Protein AF-A0A963BWN6-F1 (afdb_monomer)

Structure (mmCIF, N/CA/C/O backbone):
data_AF-A0A963BWN6-F1
#
_entry.id   AF-A0A963BWN6-F1
#
loop_
_atom_site.group_PDB
_atom_site.id
_atom_site.type_symbol
_atom_site.label_atom_id
_atom_site.label_alt_id
_atom_site.label_comp_id
_atom_site.label_asym_id
_atom_site.label_entity_id
_atom_site.label_seq_id
_atom_site.pdbx_PDB_ins_code
_atom_site.Cartn_x
_atom_site.Cartn_y
_atom_site.Cartn_z
_atom_site.occupancy
_atom_site.B_iso_or_equiv
_atom_site.auth_seq_id
_atom_site.auth_comp_id
_atom_site.auth_asym_id
_atom_site.auth_atom_id
_atom_site.pdbx_PDB_model_num
ATOM 1 N N . MET A 1 1 ? 48.209 -3.388 -6.675 1.00 38.81 1 MET A N 1
ATOM 2 C CA . MET A 1 1 ? 47.619 -3.172 -5.336 1.00 38.81 1 MET A CA 1
ATOM 3 C C . MET A 1 1 ? 46.114 -3.255 -5.500 1.00 38.81 1 MET A C 1
ATOM 5 O O . MET A 1 1 ? 45.553 -2.388 -6.152 1.00 38.81 1 MET A O 1
ATOM 9 N N . ALA A 1 2 ? 45.497 -4.345 -5.045 1.00 36.44 2 ALA A N 1
ATOM 10 C CA . ALA A 1 2 ? 44.044 -4.499 -5.053 1.00 36.44 2 ALA A CA 1
ATOM 11 C C . ALA A 1 2 ? 43.498 -3.895 -3.752 1.00 36.44 2 ALA A C 1
ATOM 13 O O . ALA A 1 2 ? 43.977 -4.249 -2.676 1.00 36.44 2 ALA A O 1
ATOM 14 N N . ALA A 1 3 ? 42.569 -2.946 -3.860 1.00 42.88 3 ALA A N 1
ATOM 15 C CA . ALA A 1 3 ? 41.839 -2.414 -2.714 1.00 42.88 3 ALA A CA 1
ATOM 16 C C . ALA A 1 3 ? 40.868 -3.491 -2.193 1.00 42.88 3 ALA A C 1
ATOM 18 O O . ALA A 1 3 ? 40.273 -4.194 -3.015 1.00 42.88 3 ALA A O 1
ATOM 19 N N . PRO A 1 4 ? 40.706 -3.656 -0.870 1.00 43.44 4 PRO A N 1
ATOM 20 C CA . PRO A 1 4 ? 39.751 -4.608 -0.334 1.00 43.44 4 PRO A CA 1
ATOM 21 C C . PRO A 1 4 ? 38.340 -4.067 -0.572 1.00 43.44 4 PRO A C 1
ATOM 23 O O . PRO A 1 4 ? 37.994 -2.968 -0.149 1.00 43.44 4 PRO A O 1
ATOM 26 N N . THR A 1 5 ? 37.530 -4.837 -1.289 1.00 43.47 5 THR A N 1
ATOM 27 C CA . THR A 1 5 ? 36.078 -4.686 -1.312 1.00 43.47 5 THR A CA 1
ATOM 28 C C . THR A 1 5 ? 35.546 -5.118 0.048 1.00 43.47 5 THR A C 1
ATOM 30 O O . THR A 1 5 ? 35.372 -6.313 0.289 1.00 43.47 5 THR A O 1
ATOM 33 N N . GLU A 1 6 ? 35.314 -4.161 0.946 1.00 40.50 6 GLU A N 1
ATOM 34 C CA . GLU A 1 6 ? 34.399 -4.363 2.067 1.00 40.50 6 GLU A CA 1
ATOM 35 C C . GLU A 1 6 ? 33.002 -4.560 1.476 1.00 40.50 6 GLU A C 1
ATOM 37 O O . GLU A 1 6 ? 32.309 -3.621 1.092 1.00 40.50 6 GLU A O 1
ATOM 42 N N . THR A 1 7 ? 32.614 -5.822 1.323 1.00 41.69 7 THR A N 1
ATOM 43 C CA . THR A 1 7 ? 31.209 -6.199 1.246 1.00 41.69 7 THR A CA 1
ATOM 44 C C . THR A 1 7 ? 30.617 -5.899 2.615 1.00 41.69 7 THR A C 1
ATOM 46 O O . THR A 1 7 ? 30.707 -6.729 3.521 1.00 41.69 7 THR A O 1
ATOM 49 N N . ASP A 1 8 ? 30.095 -4.685 2.773 1.00 41.72 8 ASP A N 1
ATOM 50 C CA . ASP A 1 8 ? 29.218 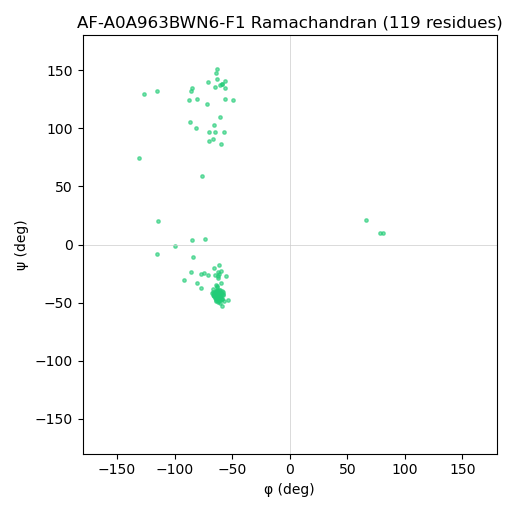-4.313 3.875 1.00 41.72 8 ASP A CA 1
ATOM 51 C C . ASP A 1 8 ? 28.027 -5.276 3.818 1.00 41.72 8 ASP A C 1
ATOM 53 O O . ASP A 1 8 ? 27.143 -5.169 2.962 1.00 41.72 8 ASP A O 1
ATOM 57 N N . ASN A 1 9 ? 28.095 -6.337 4.624 1.00 45.44 9 ASN A N 1
ATOM 58 C CA . ASN A 1 9 ? 26.966 -7.222 4.829 1.00 45.44 9 ASN A CA 1
ATOM 59 C C . ASN A 1 9 ? 25.888 -6.325 5.416 1.00 45.44 9 ASN A C 1
ATOM 61 O O . ASN A 1 9 ? 26.038 -5.862 6.541 1.00 45.44 9 ASN A O 1
ATOM 65 N N . ALA A 1 10 ? 24.845 -6.045 4.635 1.00 50.19 10 ALA A N 1
ATOM 66 C CA . ALA A 1 10 ? 23.643 -5.395 5.120 1.00 50.19 10 ALA A CA 1
ATOM 67 C C . ALA A 1 10 ? 23.051 -6.288 6.217 1.00 50.19 10 ALA A C 1
ATOM 69 O O . ALA A 1 10 ? 22.257 -7.188 5.939 1.00 50.19 10 ALA A O 1
ATOM 70 N N . ASP A 1 11 ? 23.526 -6.082 7.444 1.00 61.12 11 ASP A N 1
ATOM 71 C CA . ASP A 1 11 ? 23.095 -6.794 8.630 1.00 61.12 11 ASP A CA 1
ATOM 72 C C . ASP A 1 11 ? 21.642 -6.385 8.825 1.00 61.12 11 ASP A C 1
ATOM 74 O O . ASP A 1 11 ? 21.316 -5.244 9.169 1.00 61.12 11 ASP A O 1
ATOM 78 N N . LEU A 1 12 ? 20.743 -7.293 8.451 1.00 60.78 12 LEU A N 1
ATOM 79 C CA . LEU A 1 12 ? 19.323 -7.100 8.668 1.00 60.78 12 LEU A CA 1
ATOM 80 C C . LEU A 1 12 ? 19.148 -6.857 10.174 1.00 60.78 12 LEU A C 1
ATOM 82 O O . LEU A 1 12 ? 19.624 -7.679 10.959 1.00 60.78 12 LEU A O 1
ATOM 86 N N . PRO A 1 13 ? 18.514 -5.744 10.587 1.00 67.75 13 PRO A N 1
ATOM 87 C CA . PRO A 1 13 ? 18.414 -5.410 11.999 1.00 67.75 13 PRO A CA 1
ATOM 88 C C . PRO A 1 13 ? 17.770 -6.563 12.772 1.00 67.75 13 PRO A C 1
ATOM 90 O O . PRO A 1 13 ? 16.842 -7.202 12.262 1.00 67.75 13 PRO A O 1
ATOM 93 N N . ASP A 1 14 ? 18.284 -6.839 13.979 1.00 79.19 14 ASP A N 1
ATOM 94 C CA . ASP A 1 14 ? 17.862 -7.979 14.795 1.00 79.19 14 ASP A CA 1
ATOM 95 C C . ASP A 1 14 ? 16.324 -7.998 14.883 1.00 79.19 14 ASP A C 1
ATOM 97 O O . ASP A 1 14 ? 15.712 -7.000 15.287 1.00 79.19 14 ASP A O 1
ATOM 101 N N . PRO A 1 15 ? 15.660 -9.106 14.495 1.00 74.19 15 PRO A N 1
ATOM 102 C CA . PRO A 1 15 ? 14.205 -9.194 14.506 1.00 74.19 15 PRO A CA 1
ATOM 103 C C . PRO A 1 15 ? 13.595 -8.875 15.878 1.00 74.19 15 PRO A C 1
ATOM 105 O O . PRO A 1 15 ? 12.463 -8.390 15.942 1.00 74.19 15 PRO A O 1
ATOM 108 N N . THR A 1 16 ? 14.325 -9.103 16.973 1.00 77.88 16 THR A N 1
ATOM 109 C CA . THR A 1 16 ? 13.881 -8.746 18.324 1.00 77.88 16 THR A CA 1
ATOM 110 C C . THR A 1 16 ? 14.015 -7.253 18.625 1.00 77.88 16 THR A C 1
ATOM 112 O O . THR A 1 16 ? 13.109 -6.680 19.239 1.00 77.88 16 THR A O 1
ATOM 115 N N . GLU A 1 17 ? 15.068 -6.588 18.143 1.00 79.25 17 GLU A N 1
ATOM 116 C CA . GLU A 1 17 ? 15.200 -5.130 18.236 1.00 79.25 17 GLU A CA 1
ATOM 117 C C . GLU A 1 17 ? 14.125 -4.428 17.408 1.00 79.25 17 GLU A C 1
ATOM 119 O O . GLU A 1 17 ? 13.443 -3.537 17.917 1.00 79.25 17 GLU A O 1
ATOM 124 N N . LEU A 1 18 ? 13.886 -4.899 16.181 1.00 80.44 18 LEU A N 1
ATOM 125 C CA . LEU A 1 18 ? 12.788 -4.416 15.347 1.00 80.44 18 LEU A CA 1
ATOM 126 C C . LEU A 1 18 ? 11.442 -4.585 16.051 1.00 80.44 18 LEU A C 1
ATOM 128 O O . LEU A 1 18 ? 10.673 -3.628 16.131 1.00 80.44 18 LEU A O 1
ATOM 132 N N . ALA A 1 19 ? 11.157 -5.769 16.601 1.00 78.00 19 ALA A N 1
ATOM 133 C CA . ALA A 1 19 ? 9.917 -6.019 17.334 1.00 78.00 19 ALA A CA 1
ATOM 134 C C . ALA A 1 19 ? 9.744 -5.053 18.517 1.00 78.00 19 ALA A C 1
ATOM 136 O O . ALA A 1 19 ? 8.648 -4.528 18.729 1.00 78.00 19 ALA A O 1
ATOM 137 N N . LYS A 1 20 ? 10.824 -4.764 19.251 1.00 82.62 20 LYS A N 1
ATOM 138 C CA . LYS A 1 20 ? 10.819 -3.791 20.348 1.00 82.62 20 LYS A CA 1
ATOM 139 C C . LYS A 1 20 ? 10.531 -2.374 19.849 1.00 82.62 20 LYS A C 1
ATOM 141 O O . LYS A 1 20 ? 9.674 -1.698 20.416 1.00 82.62 20 LYS A O 1
ATOM 146 N N . THR A 1 21 ? 11.174 -1.939 18.767 1.00 85.75 21 THR A N 1
ATOM 147 C CA . THR A 1 21 ? 10.908 -0.628 18.157 1.00 85.75 21 THR A CA 1
ATOM 148 C C . THR A 1 21 ? 9.461 -0.518 17.674 1.00 85.75 21 THR A C 1
ATOM 150 O O . THR A 1 21 ? 8.795 0.475 17.967 1.00 85.75 21 THR A O 1
ATOM 153 N N . TYR A 1 22 ? 8.927 -1.542 17.003 1.00 79.31 22 TYR A N 1
ATOM 154 C CA . TYR A 1 22 ? 7.524 -1.569 16.582 1.00 79.31 22 TYR A CA 1
ATOM 155 C C . TYR A 1 22 ? 6.561 -1.520 17.774 1.00 79.31 22 TYR A C 1
ATOM 157 O O . TYR A 1 22 ? 5.555 -0.811 17.709 1.00 79.31 22 TYR A O 1
ATOM 165 N N . ALA A 1 23 ? 6.871 -2.210 18.875 1.00 83.31 23 ALA A N 1
ATOM 166 C CA . ALA A 1 23 ? 6.069 -2.166 20.094 1.00 83.31 23 ALA A CA 1
ATOM 167 C C . ALA A 1 23 ? 6.048 -0.760 20.722 1.00 83.31 23 ALA A C 1
ATOM 169 O O . ALA A 1 23 ? 4.978 -0.255 21.068 1.00 83.31 23 ALA A O 1
ATOM 170 N N . GLU A 1 24 ? 7.200 -0.089 20.809 1.00 89.25 24 GLU A N 1
ATOM 171 C CA . GLU A 1 24 ? 7.286 1.289 21.310 1.00 89.25 24 GLU A CA 1
ATOM 172 C C . GLU A 1 24 ? 6.507 2.274 20.425 1.00 89.25 24 GLU A C 1
ATOM 174 O O . GLU A 1 24 ? 5.787 3.143 20.930 1.00 89.25 24 GLU A O 1
ATOM 179 N N . VAL A 1 25 ? 6.608 2.123 19.100 1.00 90.44 25 VAL A N 1
ATOM 180 C CA . VAL A 1 25 ? 5.845 2.926 18.135 1.00 90.44 25 VAL A CA 1
ATOM 181 C C . VAL A 1 25 ? 4.345 2.696 18.310 1.00 90.44 25 VAL A C 1
ATOM 183 O O . VAL A 1 25 ? 3.592 3.667 18.408 1.00 90.44 25 VAL A O 1
ATOM 186 N N . ALA A 1 26 ? 3.906 1.439 18.414 1.00 82.88 26 ALA A N 1
ATOM 187 C CA . ALA A 1 26 ? 2.502 1.095 18.621 1.00 82.88 26 ALA A CA 1
ATOM 188 C C . ALA A 1 26 ? 1.953 1.698 19.925 1.00 82.88 26 ALA A C 1
ATOM 190 O O . ALA A 1 26 ? 0.856 2.261 19.935 1.00 82.88 26 ALA A O 1
ATOM 191 N N . GLN A 1 27 ? 2.734 1.662 21.009 1.00 89.62 27 GLN A N 1
ATOM 192 C CA . GLN A 1 27 ? 2.340 2.232 22.296 1.00 89.62 27 GLN A CA 1
ATOM 193 C C . GLN A 1 27 ? 2.168 3.758 22.224 1.00 89.62 27 GLN A C 1
ATOM 195 O O . GLN A 1 27 ? 1.157 4.293 22.689 1.00 89.62 27 GLN A O 1
ATOM 200 N N . ARG A 1 28 ? 3.113 4.468 21.593 1.00 92.00 28 ARG A N 1
ATOM 201 C CA . ARG A 1 28 ? 3.021 5.928 21.399 1.00 92.00 28 ARG A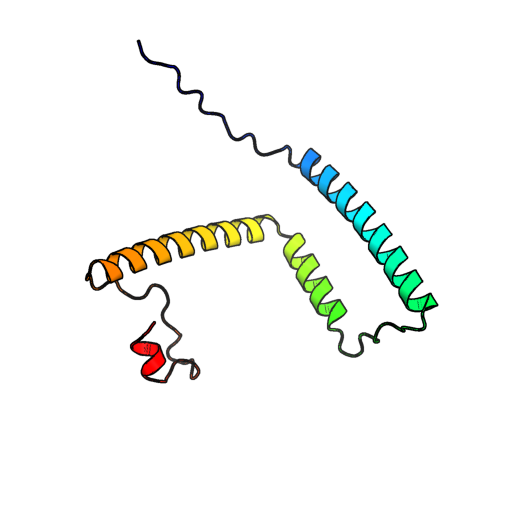 CA 1
ATOM 202 C C . ARG A 1 28 ? 1.858 6.309 20.483 1.00 92.00 28 ARG A C 1
ATOM 204 O O . ARG A 1 28 ? 1.127 7.251 20.787 1.00 92.00 28 ARG A O 1
ATOM 211 N N . ALA A 1 29 ? 1.656 5.563 19.398 1.00 87.69 29 ALA A N 1
ATOM 212 C CA . ALA A 1 29 ? 0.546 5.776 18.476 1.00 87.69 29 ALA A CA 1
ATOM 213 C C . ALA A 1 29 ? -0.811 5.577 19.170 1.00 87.69 29 ALA A C 1
ATOM 215 O O . ALA A 1 29 ? -1.690 6.429 19.048 1.00 87.69 29 ALA A O 1
ATOM 216 N N . SER A 1 30 ? -0.961 4.511 19.965 1.00 83.25 30 SER A N 1
ATOM 217 C CA . SER A 1 30 ? -2.183 4.240 20.733 1.00 83.25 30 SER A CA 1
ATOM 218 C C . SER A 1 30 ? -2.525 5.384 21.690 1.00 83.25 30 SER A C 1
ATOM 220 O O . SER A 1 30 ? -3.688 5.783 21.797 1.00 83.25 30 SER A O 1
ATOM 222 N N . HIS A 1 31 ? -1.519 5.940 22.372 1.00 90.25 31 HIS A N 1
ATOM 223 C CA . HIS A 1 31 ? -1.711 7.079 23.267 1.00 90.25 31 HIS A CA 1
ATOM 224 C C . HIS A 1 31 ? -2.186 8.327 22.506 1.00 90.25 31 HIS A C 1
ATOM 226 O O . HIS A 1 31 ? -3.191 8.932 22.877 1.00 90.25 31 HIS A O 1
ATOM 232 N N . LEU A 1 32 ? -1.535 8.656 21.384 1.00 93.38 32 LEU A N 1
ATOM 233 C CA . LEU A 1 32 ? -1.901 9.803 20.549 1.00 93.38 32 LEU A CA 1
ATOM 234 C C . LEU A 1 32 ? -3.338 9.698 20.009 1.00 93.38 32 LEU A C 1
ATOM 236 O O . LEU A 1 32 ? -4.085 10.681 20.035 1.00 93.38 32 LEU A O 1
ATOM 240 N N . ILE A 1 33 ? -3.722 8.511 19.528 1.00 88.50 33 ILE A N 1
ATOM 241 C CA . ILE A 1 33 ? -5.071 8.233 19.018 1.00 88.50 33 ILE A CA 1
ATOM 242 C C . ILE A 1 33 ? -6.096 8.391 20.143 1.00 88.50 33 ILE A C 1
ATOM 244 O O . ILE A 1 33 ? -7.096 9.084 19.957 1.00 88.50 33 ILE A O 1
ATOM 248 N N . SER A 1 34 ? -5.830 7.819 21.319 1.00 86.00 34 SER A N 1
ATOM 249 C CA . SER A 1 34 ? -6.725 7.911 22.481 1.00 86.00 34 SER A CA 1
ATOM 250 C C . SER A 1 34 ? -6.966 9.365 22.893 1.00 86.00 34 SER A C 1
ATOM 252 O O . SER A 1 34 ? -8.113 9.792 23.038 1.00 86.00 34 SER A O 1
ATOM 254 N N . ASP A 1 35 ? -5.900 10.159 22.992 1.00 91.38 35 ASP A N 1
ATOM 255 C CA . ASP A 1 35 ? -5.986 11.584 23.306 1.00 91.38 35 ASP A CA 1
ATOM 256 C C . ASP A 1 35 ? -6.748 12.369 22.233 1.00 91.38 35 ASP A C 1
ATOM 258 O O . ASP A 1 35 ? -7.526 13.278 22.536 1.00 91.38 35 ASP A O 1
ATOM 262 N N . HIS A 1 36 ? -6.523 12.050 20.956 1.00 87.62 36 HIS A N 1
ATOM 263 C CA . HIS A 1 36 ? -7.247 12.672 19.855 1.00 87.62 36 HIS A CA 1
ATOM 264 C C . HIS A 1 36 ? -8.745 12.377 19.946 1.00 87.62 36 HIS A C 1
ATOM 266 O O . HIS A 1 36 ? -9.541 13.314 19.911 1.00 87.62 36 HIS A O 1
ATOM 272 N N . VAL A 1 37 ? -9.127 11.112 20.132 1.00 86.38 37 VAL A N 1
ATOM 273 C CA . VAL A 1 37 ? -10.527 10.690 20.275 1.00 86.38 37 VAL A CA 1
ATOM 274 C C . VAL A 1 37 ? -11.182 11.392 21.464 1.00 86.38 37 VAL A C 1
ATOM 276 O O . VAL A 1 37 ? -12.249 11.984 21.309 1.00 86.38 37 VAL A O 1
ATOM 279 N N . GLN A 1 38 ? -10.520 11.438 22.624 1.00 87.00 38 GLN A N 1
ATOM 280 C CA . GLN A 1 38 ? -11.032 12.170 23.788 1.00 87.00 38 GLN A CA 1
ATOM 281 C C . GLN A 1 38 ? -11.245 13.662 23.495 1.00 87.00 38 GLN A C 1
ATOM 283 O O . GLN A 1 38 ? -12.241 14.245 23.928 1.00 87.00 38 GLN A O 1
ATOM 288 N N . ARG A 1 39 ? -10.333 14.299 22.748 1.00 88.50 39 ARG A N 1
ATOM 289 C CA . ARG A 1 39 ? -10.482 15.701 22.326 1.00 88.50 39 ARG A CA 1
ATOM 290 C C . ARG A 1 39 ? -11.643 15.899 21.348 1.00 88.50 39 ARG A C 1
ATOM 292 O O . ARG A 1 39 ? -12.336 16.905 21.472 1.00 88.50 39 ARG A O 1
ATOM 299 N N . GLN A 1 40 ? -11.877 14.973 20.417 1.00 84.62 40 GLN A N 1
ATOM 300 C CA . GLN A 1 40 ? -13.016 15.034 19.488 1.00 84.62 40 GLN A CA 1
ATOM 301 C C . GLN A 1 40 ? -14.352 14.892 20.226 1.00 84.62 40 GLN A C 1
ATOM 303 O O . GLN A 1 40 ? -15.249 15.709 20.024 1.00 84.62 40 GLN A O 1
ATOM 308 N N . ILE A 1 41 ? -14.441 13.947 21.168 1.00 84.62 41 ILE A N 1
ATOM 309 C CA . ILE A 1 41 ? -15.632 13.757 22.010 1.00 84.62 41 ILE A CA 1
ATOM 310 C C . ILE A 1 41 ? -15.924 15.024 22.825 1.00 84.62 41 ILE A C 1
ATOM 312 O O . ILE A 1 41 ? -17.057 15.500 22.841 1.00 84.62 41 ILE A O 1
ATOM 316 N N . LYS A 1 42 ? -14.901 15.638 23.441 1.00 85.38 42 LYS A N 1
ATOM 317 C CA . LYS A 1 42 ? -15.046 16.920 24.163 1.00 85.38 42 LYS A CA 1
ATOM 318 C C . LYS A 1 42 ? -15.505 18.077 23.267 1.00 85.38 42 LYS A C 1
ATOM 320 O O . LYS A 1 42 ? -16.093 19.027 23.771 1.00 85.38 42 LYS A O 1
ATOM 325 N N . ARG A 1 43 ? -15.241 18.013 21.959 1.00 84.19 43 ARG A N 1
ATOM 326 C CA . ARG A 1 43 ? -15.708 18.985 20.954 1.00 84.19 43 ARG A CA 1
ATOM 327 C C . ARG A 1 43 ? -17.118 18.683 20.429 1.00 84.19 43 ARG A C 1
ATOM 329 O O . ARG A 1 43 ? -17.584 19.393 19.546 1.00 84.19 43 ARG A O 1
ATOM 336 N N . GLY A 1 44 ? -17.792 17.660 20.960 1.00 78.00 44 GLY A N 1
ATOM 337 C CA . GLY A 1 44 ? -19.139 17.262 20.544 1.00 78.00 44 GLY A CA 1
ATOM 338 C C . GLY A 1 44 ? -19.181 16.463 19.240 1.00 78.00 44 GLY A C 1
ATOM 339 O O . GLY A 1 44 ? -20.261 16.238 18.705 1.00 78.00 44 GLY A O 1
ATOM 340 N N . ILE A 1 45 ? -18.027 16.028 18.722 1.00 75.94 45 ILE A N 1
ATOM 341 C CA . ILE A 1 45 ? -17.951 15.167 17.542 1.00 75.94 45 ILE A CA 1
ATOM 342 C C . ILE A 1 45 ? -18.080 13.722 18.021 1.00 75.94 45 ILE A C 1
ATOM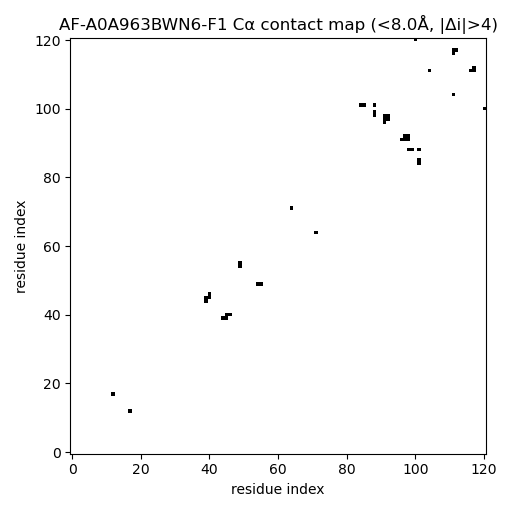 344 O O . ILE A 1 45 ? -17.157 13.161 18.616 1.00 75.94 45 ILE A O 1
ATOM 348 N N . THR A 1 46 ? -19.245 13.124 17.783 1.00 70.94 46 THR A N 1
ATOM 349 C CA . THR A 1 46 ? -19.469 11.696 18.015 1.00 70.94 46 THR A CA 1
ATOM 350 C C . THR A 1 46 ? -18.902 10.918 16.827 1.00 70.94 46 THR A C 1
ATOM 352 O O . THR A 1 46 ? -19.263 11.227 15.689 1.00 70.94 46 THR A O 1
ATOM 355 N N . PRO A 1 47 ? -18.009 9.934 17.045 1.00 67.31 47 PRO A N 1
ATOM 356 C CA . PRO A 1 47 ? -17.564 9.076 15.958 1.00 67.31 47 PRO A CA 1
ATOM 357 C C . PRO A 1 47 ? -18.779 8.363 15.346 1.00 67.31 47 PRO A C 1
ATOM 359 O O . PRO A 1 47 ? -19.662 7.934 16.096 1.00 67.31 47 PRO A O 1
ATOM 362 N N . PRO A 1 48 ? -18.855 8.254 14.008 1.00 67.69 48 PRO A N 1
ATOM 363 C CA . PRO A 1 48 ? -19.929 7.514 13.362 1.00 67.69 48 PRO A CA 1
ATOM 364 C C . PRO A 1 48 ? -19.941 6.084 13.905 1.00 67.69 48 PRO A C 1
ATOM 366 O O . PRO A 1 48 ? -18.884 5.467 14.058 1.00 67.69 48 PRO A O 1
ATOM 369 N N . GLN A 1 49 ? -21.126 5.574 14.240 1.00 70.38 49 GLN A N 1
ATOM 370 C CA . GLN A 1 49 ? -21.248 4.170 14.610 1.00 70.38 49 GLN A CA 1
ATOM 371 C C . GLN A 1 49 ? -20.899 3.318 13.388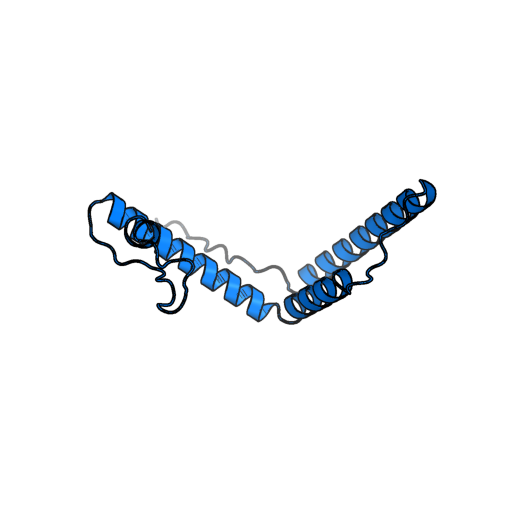 1.00 70.38 49 GLN A C 1
ATOM 373 O O . GLN A 1 49 ? -21.318 3.628 12.272 1.00 70.38 49 GLN A O 1
ATOM 378 N N . ASP A 1 50 ? -20.102 2.268 13.588 1.00 72.75 50 ASP A N 1
ATOM 379 C CA . ASP A 1 50 ? -19.719 1.335 12.524 1.00 72.75 50 ASP A CA 1
ATOM 380 C C . ASP A 1 50 ? -20.885 0.386 12.198 1.00 72.75 50 ASP A C 1
ATOM 382 O O . ASP A 1 50 ? -20.790 -0.827 12.354 1.00 72.75 50 ASP A O 1
ATOM 386 N N . GLU A 1 51 ? -22.026 0.945 11.789 1.00 73.00 51 GLU A N 1
ATOM 387 C CA . GLU A 1 51 ? -23.269 0.199 11.543 1.00 73.00 51 GLU A CA 1
ATOM 388 C C . GLU A 1 51 ? -23.118 -0.833 10.415 1.00 73.00 51 GLU A C 1
ATOM 390 O O . GLU A 1 51 ? -23.838 -1.828 10.375 1.00 73.00 51 GLU A O 1
ATOM 395 N N . LEU A 1 52 ? -22.156 -0.615 9.514 1.00 81.56 52 LEU A N 1
ATOM 396 C CA . LEU A 1 52 ? -21.857 -1.488 8.379 1.00 81.56 52 LEU A CA 1
ATOM 397 C C . LEU A 1 52 ? -20.660 -2.425 8.624 1.00 81.56 52 LEU A C 1
ATOM 399 O O . LEU A 1 52 ? -20.322 -3.208 7.737 1.00 81.56 52 LEU A O 1
ATOM 403 N N . GLY A 1 53 ? -20.004 -2.356 9.789 1.00 83.12 53 GLY A N 1
ATOM 404 C CA . GLY A 1 53 ? -18.844 -3.196 10.115 1.00 83.12 53 GLY A CA 1
ATOM 405 C C . GLY A 1 53 ? -17.598 -2.922 9.261 1.00 83.12 53 GLY A C 1
ATOM 406 O O . GLY A 1 53 ? -16.737 -3.793 9.126 1.00 83.12 53 GLY A O 1
ATOM 407 N N . ILE A 1 54 ? -17.497 -1.744 8.641 1.00 83.62 54 ILE A N 1
ATOM 408 C CA . ILE A 1 54 ? -16.391 -1.367 7.751 1.00 83.62 54 ILE A CA 1
ATOM 409 C C . ILE A 1 54 ? -15.098 -1.233 8.556 1.00 83.62 54 ILE A C 1
ATOM 411 O O . ILE A 1 54 ? -14.045 -1.701 8.114 1.00 83.62 54 ILE A O 1
ATOM 415 N N . ALA A 1 55 ? -15.168 -0.625 9.743 1.00 81.94 55 ALA A N 1
ATOM 416 C CA . ALA A 1 55 ? -14.000 -0.485 10.605 1.00 81.94 55 ALA A CA 1
ATOM 417 C C . ALA A 1 55 ? -13.531 -1.856 11.108 1.00 81.94 55 ALA A C 1
ATOM 419 O O . ALA A 1 55 ? -12.330 -2.137 11.083 1.00 81.94 55 ALA A O 1
ATOM 420 N N . GLN A 1 56 ? -14.466 -2.739 11.476 1.00 82.75 56 GLN A N 1
ATOM 421 C CA . GLN A 1 56 ? -14.140 -4.114 11.861 1.00 82.75 56 GLN A CA 1
ATOM 422 C C . GLN A 1 56 ? -13.503 -4.904 10.706 1.00 82.75 56 GLN A C 1
ATOM 424 O O . GLN A 1 56 ? -12.464 -5.534 10.893 1.00 82.75 56 GLN A O 1
ATOM 429 N N . ALA A 1 57 ? -14.066 -4.832 9.498 1.00 88.00 57 ALA A N 1
ATOM 430 C CA . ALA A 1 57 ? -13.518 -5.519 8.329 1.00 88.00 57 ALA A CA 1
ATOM 431 C C . ALA A 1 57 ? -12.093 -5.044 7.994 1.00 88.00 57 ALA A C 1
ATOM 433 O O . ALA A 1 57 ? -11.225 -5.854 7.656 1.00 88.00 57 ALA A O 1
ATOM 434 N N . PHE A 1 58 ? -11.832 -3.740 8.123 1.00 85.19 58 PHE A N 1
ATOM 435 C CA . PHE A 1 58 ? -10.499 -3.177 7.921 1.00 85.19 58 PHE A CA 1
ATOM 436 C C . PHE A 1 58 ? -9.506 -3.641 8.995 1.00 85.19 58 PHE A C 1
ATOM 438 O O . PHE A 1 58 ? -8.384 -4.031 8.665 1.00 85.19 58 PHE A O 1
ATOM 445 N N . MET A 1 59 ? -9.922 -3.659 10.265 1.00 86.06 59 MET A N 1
ATOM 446 C CA . MET A 1 59 ? -9.124 -4.187 11.378 1.00 86.06 59 MET A CA 1
ATOM 447 C C . MET A 1 59 ? -8.774 -5.664 11.167 1.00 86.06 59 MET A C 1
ATOM 449 O O . MET A 1 59 ? -7.606 -6.036 11.278 1.00 86.06 59 MET A O 1
ATOM 453 N N . ASP A 1 60 ? -9.746 -6.491 10.782 1.00 88.62 60 ASP A N 1
ATOM 454 C CA . ASP A 1 60 ? -9.541 -7.918 10.514 1.00 88.62 60 ASP A CA 1
ATOM 455 C C . ASP A 1 60 ? -8.597 -8.150 9.329 1.00 88.62 60 ASP A C 1
ATOM 457 O O . ASP A 1 60 ? -7.747 -9.044 9.364 1.00 88.62 60 ASP A O 1
ATOM 461 N N . MET A 1 61 ? -8.725 -7.346 8.268 1.00 86.69 61 MET A N 1
ATOM 462 C CA . MET A 1 61 ? -7.808 -7.378 7.130 1.00 86.69 61 MET A CA 1
ATOM 463 C C . MET A 1 61 ? -6.385 -7.035 7.571 1.00 86.69 61 MET A C 1
ATOM 465 O O . MET A 1 61 ? -5.450 -7.761 7.232 1.00 86.69 61 MET A O 1
ATOM 469 N N . MET A 1 62 ? -6.216 -5.957 8.340 1.00 85.06 62 MET A N 1
ATOM 470 C CA . MET A 1 62 ? -4.905 -5.511 8.804 1.00 85.06 62 MET A CA 1
ATOM 471 C C . MET A 1 62 ? -4.270 -6.536 9.752 1.00 85.06 62 MET A C 1
ATOM 473 O O . MET A 1 62 ? -3.092 -6.859 9.612 1.00 85.06 62 MET A O 1
ATOM 477 N N . ALA A 1 63 ? -5.058 -7.120 10.657 1.00 86.25 63 ALA A N 1
ATOM 478 C CA . ALA A 1 63 ? -4.616 -8.195 11.537 1.00 86.25 63 ALA A CA 1
ATOM 479 C C . ALA A 1 63 ? -4.155 -9.422 10.736 1.00 86.25 63 ALA A C 1
ATOM 481 O O . ALA A 1 63 ? -3.080 -9.962 10.995 1.00 86.25 63 ALA A O 1
ATOM 482 N N . LYS A 1 64 ? -4.914 -9.832 9.711 1.00 86.31 64 LYS A N 1
ATOM 483 C CA . LYS A 1 64 ? -4.521 -10.929 8.810 1.00 86.31 64 LYS A CA 1
ATOM 484 C C . LYS A 1 64 ? -3.251 -10.603 8.027 1.00 86.31 64 LYS A C 1
ATOM 486 O O . LYS A 1 64 ? -2.399 -11.478 7.885 1.00 86.31 64 LYS A O 1
ATOM 491 N N . LEU A 1 65 ? -3.096 -9.368 7.555 1.00 82.12 65 LEU A N 1
ATOM 492 C CA . LEU A 1 65 ? -1.895 -8.922 6.850 1.00 82.12 65 LEU A CA 1
ATOM 493 C C . LEU A 1 65 ? -0.655 -9.001 7.754 1.00 82.12 65 LEU A C 1
ATOM 495 O O . LEU A 1 65 ? 0.356 -9.579 7.362 1.00 82.12 65 LEU A O 1
ATOM 499 N N . LEU A 1 66 ? -0.758 -8.486 8.982 1.00 82.69 66 LEU A N 1
ATOM 500 C CA . LEU A 1 66 ? 0.326 -8.495 9.970 1.00 82.69 66 LEU A CA 1
ATOM 501 C C . LEU A 1 66 ? 0.615 -9.893 10.533 1.00 82.69 66 LEU A C 1
ATOM 503 O O . LEU A 1 66 ? 1.743 -10.163 10.933 1.00 82.69 66 LEU A O 1
ATOM 507 N N . SER A 1 67 ? -0.368 -10.799 10.533 1.00 86.44 67 SER A N 1
ATOM 508 C CA . SER A 1 67 ? -0.183 -12.178 11.005 1.00 86.44 67 SER A CA 1
ATOM 509 C C . SER A 1 67 ? 0.772 -13.005 10.138 1.00 86.44 67 SER A C 1
ATOM 511 O O . SER A 1 67 ? 1.295 -14.018 10.597 1.00 86.44 67 SER A O 1
ATOM 513 N N . ASN A 1 68 ? 1.009 -12.589 8.888 1.00 84.75 68 ASN A N 1
ATOM 514 C CA . ASN A 1 68 ? 1.889 -13.293 7.964 1.00 84.75 68 ASN A CA 1
ATOM 515 C C . ASN A 1 68 ? 2.889 -12.327 7.301 1.00 84.75 68 ASN A C 1
ATOM 517 O O . ASN A 1 68 ? 2.754 -12.001 6.115 1.00 84.75 68 ASN A O 1
ATOM 521 N N . PRO A 1 69 ? 3.918 -11.883 8.047 1.00 78.81 69 PRO A N 1
ATOM 522 C CA . PRO A 1 69 ? 4.926 -10.960 7.530 1.00 78.81 69 PRO A CA 1
ATOM 523 C C . PRO A 1 69 ? 5.715 -11.559 6.359 1.00 78.81 69 PRO A C 1
ATOM 525 O O . PRO A 1 69 ? 6.128 -10.829 5.463 1.00 78.81 69 PRO A O 1
ATOM 528 N N . TYR A 1 70 ? 5.869 -12.888 6.312 1.00 85.25 70 TYR A N 1
ATOM 529 C CA . TYR A 1 70 ? 6.541 -13.569 5.206 1.00 85.25 70 TYR A CA 1
ATOM 530 C C . TYR A 1 70 ? 5.778 -13.408 3.887 1.00 85.25 70 TYR A C 1
ATOM 532 O O . TYR A 1 70 ? 6.362 -13.051 2.867 1.00 85.25 70 TYR A O 1
ATOM 540 N N . ARG A 1 71 ? 4.454 -13.598 3.906 1.00 83.81 71 ARG A N 1
ATOM 541 C CA . ARG A 1 71 ? 3.608 -13.403 2.721 1.00 83.81 71 ARG A CA 1
ATOM 542 C C . ARG A 1 71 ? 3.621 -11.951 2.248 1.00 83.81 71 ARG A C 1
ATOM 544 O O . ARG A 1 71 ? 3.609 -11.714 1.042 1.00 83.81 71 ARG A O 1
ATOM 551 N N . LEU A 1 72 ? 3.667 -10.994 3.176 1.00 84.00 72 LEU A N 1
ATOM 552 C CA . LEU A 1 72 ? 3.832 -9.581 2.839 1.00 84.00 72 LEU A CA 1
ATOM 553 C C . LEU A 1 72 ? 5.189 -9.331 2.168 1.00 84.00 72 LEU A C 1
ATOM 555 O O . LEU A 1 72 ? 5.227 -8.729 1.100 1.00 84.00 72 LEU A O 1
ATOM 559 N N . ALA A 1 73 ? 6.284 -9.835 2.739 1.00 87.19 73 ALA A N 1
ATOM 560 C CA . ALA A 1 73 ? 7.618 -9.702 2.156 1.00 87.19 73 ALA A CA 1
ATOM 561 C C . ALA A 1 73 ? 7.707 -10.343 0.760 1.00 87.19 73 ALA A C 1
ATOM 563 O O . ALA A 1 73 ? 8.238 -9.734 -0.165 1.00 87.19 73 ALA A O 1
ATOM 564 N N . GLN A 1 74 ? 7.120 -11.528 0.572 1.00 88.25 74 GLN A N 1
ATOM 565 C CA . GLN A 1 74 ? 7.044 -12.186 -0.732 1.00 88.25 74 GLN A CA 1
ATOM 566 C C . GLN A 1 74 ? 6.275 -11.334 -1.754 1.00 88.25 74 GLN A C 1
ATOM 568 O O . GLN A 1 74 ? 6.726 -11.181 -2.886 1.00 88.25 74 GLN A O 1
ATOM 573 N N . ALA A 1 75 ? 5.143 -10.742 -1.362 1.00 89.69 75 ALA A N 1
ATOM 574 C CA . ALA A 1 75 ? 4.387 -9.845 -2.233 1.00 89.69 75 ALA A CA 1
ATOM 575 C C . ALA A 1 75 ? 5.186 -8.582 -2.603 1.00 89.69 75 ALA A C 1
ATOM 577 O O . ALA A 1 75 ? 5.152 -8.165 -3.756 1.00 89.69 75 ALA A O 1
ATOM 578 N N . GLN A 1 76 ? 5.943 -8.011 -1.659 1.00 88.94 76 GLN A N 1
ATOM 579 C CA . GLN A 1 76 ? 6.835 -6.873 -1.920 1.00 88.94 76 GLN A CA 1
ATOM 580 C C . GLN A 1 76 ? 7.955 -7.239 -2.904 1.00 88.94 76 GLN A C 1
ATOM 582 O O . GLN A 1 76 ? 8.243 -6.474 -3.820 1.00 88.94 76 GLN A O 1
ATOM 587 N N . MET A 1 77 ? 8.556 -8.424 -2.765 1.00 92.75 77 MET A N 1
ATOM 588 C CA . MET A 1 77 ? 9.590 -8.894 -3.694 1.00 92.75 77 MET A CA 1
ATOM 589 C C . MET A 1 77 ? 9.036 -9.130 -5.097 1.00 92.75 77 MET A C 1
ATOM 591 O O . MET A 1 77 ? 9.651 -8.706 -6.073 1.00 92.75 77 MET A O 1
ATOM 595 N N . ASN A 1 78 ? 7.857 -9.749 -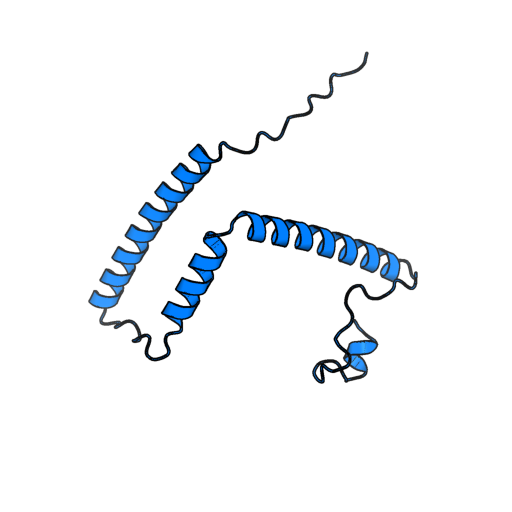5.203 1.00 92.31 78 ASN A N 1
ATOM 596 C CA . ASN A 1 78 ? 7.170 -9.910 -6.484 1.00 92.31 78 ASN A CA 1
ATOM 597 C C . ASN A 1 78 ? 6.901 -8.550 -7.138 1.00 92.31 78 ASN A C 1
ATOM 599 O O . ASN A 1 78 ? 7.193 -8.370 -8.312 1.00 92.31 78 ASN A O 1
ATOM 603 N N . LEU A 1 79 ? 6.441 -7.569 -6.359 1.00 92.94 79 LEU A N 1
ATOM 604 C CA . LEU A 1 79 ? 6.174 -6.225 -6.859 1.00 92.94 79 LEU A CA 1
ATOM 605 C C . LEU A 1 79 ? 7.436 -5.553 -7.429 1.00 92.94 79 LEU A C 1
ATOM 607 O O . LEU A 1 79 ? 7.374 -4.910 -8.473 1.00 92.94 79 LEU A O 1
ATOM 611 N N . VAL A 1 80 ? 8.592 -5.711 -6.776 1.00 94.00 80 VAL A N 1
ATOM 612 C CA . VAL A 1 80 ? 9.870 -5.188 -7.293 1.00 94.00 80 VAL A CA 1
ATOM 613 C C . VAL A 1 80 ? 10.239 -5.849 -8.624 1.00 94.00 80 VAL A C 1
ATOM 615 O O . VAL A 1 80 ? 10.650 -5.155 -9.555 1.00 94.00 80 VAL A O 1
ATOM 618 N N . TRP A 1 81 ? 10.061 -7.167 -8.740 1.00 90.50 81 TRP A N 1
ATOM 619 C CA . TRP A 1 81 ? 10.284 -7.892 -9.995 1.00 90.50 81 TRP A CA 1
ATOM 620 C C . TRP A 1 81 ? 9.351 -7.435 -11.116 1.00 90.50 81 TRP A C 1
ATOM 622 O O . TRP A 1 81 ? 9.802 -7.220 -12.247 1.00 90.50 81 TRP A O 1
ATOM 632 N N . ASP A 1 82 ? 8.075 -7.235 -10.800 1.00 91.06 82 ASP A N 1
ATOM 633 C CA . ASP A 1 82 ? 7.078 -6.744 -11.748 1.00 91.06 82 ASP A CA 1
ATOM 634 C C . ASP A 1 82 ? 7.441 -5.334 -12.235 1.00 91.06 82 ASP A C 1
ATOM 636 O O . ASP A 1 82 ? 7.402 -5.066 -13.437 1.00 91.06 82 ASP A O 1
ATOM 640 N N . TYR A 1 83 ? 7.890 -4.446 -11.338 1.00 91.81 83 TYR A N 1
ATOM 641 C CA . TYR A 1 83 ? 8.372 -3.115 -11.717 1.00 91.81 83 TYR A CA 1
ATOM 642 C C . TYR A 1 83 ? 9.614 -3.159 -12.603 1.00 91.81 83 TYR A C 1
ATOM 644 O O . TYR A 1 83 ? 9.697 -2.401 -13.570 1.00 91.81 83 TYR A O 1
ATOM 652 N N . PHE A 1 84 ? 10.578 -4.030 -12.295 1.00 91.81 84 PHE A N 1
ATOM 653 C CA . PHE A 1 84 ? 11.783 -4.163 -13.112 1.00 91.81 84 PHE A CA 1
ATOM 654 C C . PHE A 1 84 ? 11.444 -4.633 -14.529 1.00 91.81 84 PHE A C 1
ATOM 656 O O . PHE A 1 84 ? 11.938 -4.066 -15.505 1.00 91.81 84 PHE A O 1
ATOM 663 N N . SER A 1 85 ? 10.548 -5.614 -14.634 1.00 89.12 85 SER A N 1
ATOM 664 C CA . SER A 1 85 ? 10.030 -6.098 -15.914 1.00 89.12 85 SER A CA 1
ATOM 665 C C . SER A 1 85 ? 9.329 -4.960 -16.662 1.00 89.12 85 SER A C 1
ATOM 667 O O . SER A 1 85 ? 9.702 -4.632 -17.788 1.00 89.12 85 SER A O 1
ATOM 669 N N . LEU A 1 86 ? 8.412 -4.247 -15.992 1.00 89.81 86 LEU A N 1
ATOM 670 C CA . LEU A 1 86 ? 7.707 -3.093 -16.558 1.00 89.81 86 LEU A CA 1
ATOM 671 C C . LEU A 1 86 ? 8.642 -2.038 -17.124 1.00 89.81 86 LEU A C 1
ATOM 673 O O . LEU A 1 86 ? 8.461 -1.591 -18.260 1.00 89.81 86 LEU A O 1
ATOM 677 N N . TRP A 1 87 ? 9.660 -1.668 -16.362 1.00 89.00 87 TRP A N 1
ATOM 678 C CA . TRP A 1 87 ? 10.659 -0.716 -16.806 1.00 89.00 87 TRP A CA 1
ATOM 679 C C . TRP A 1 87 ? 11.466 -1.237 -18.005 1.00 89.00 87 TRP A C 1
ATOM 681 O O . TRP A 1 87 ? 11.609 -0.519 -18.998 1.00 89.00 87 TRP A O 1
ATOM 691 N N . GLN A 1 88 ? 11.934 -2.489 -17.965 1.00 88.88 88 GLN A N 1
ATOM 692 C CA . GLN A 1 88 ? 12.691 -3.098 -19.059 1.00 88.88 88 GLN A CA 1
ATOM 693 C C . GLN A 1 88 ? 11.883 -3.109 -20.362 1.00 88.88 88 GLN A C 1
ATOM 695 O O . GLN A 1 88 ? 12.351 -2.617 -21.388 1.00 88.88 88 GLN A O 1
ATOM 700 N N . GLN A 1 89 ? 10.658 -3.631 -20.334 1.00 86.81 89 GLN A N 1
ATOM 701 C CA . GLN A 1 89 ? 9.790 -3.672 -21.511 1.00 86.81 89 GLN A CA 1
ATOM 702 C C . GLN A 1 89 ? 9.409 -2.272 -22.003 1.00 86.81 89 GLN A C 1
ATOM 704 O O . GLN A 1 89 ? 9.349 -2.060 -23.214 1.00 86.81 89 GLN A O 1
ATOM 709 N N . SER A 1 90 ? 9.229 -1.299 -21.106 1.00 86.62 90 SER A N 1
ATOM 710 C CA . SER A 1 90 ? 8.999 0.098 -21.498 1.00 86.62 90 SER A CA 1
ATOM 711 C C . SER A 1 90 ? 10.194 0.675 -22.262 1.00 86.62 90 SER A C 1
ATOM 713 O O . SER A 1 90 ? 10.008 1.306 -23.302 1.00 86.62 90 SER A O 1
ATOM 715 N N . MET A 1 91 ? 11.423 0.402 -21.810 1.00 88.62 91 MET A N 1
ATOM 716 C CA . MET A 1 91 ? 12.647 0.800 -22.517 1.00 88.62 91 MET A CA 1
ATOM 717 C C . MET A 1 91 ? 12.771 0.121 -23.886 1.00 88.62 91 MET A C 1
ATOM 719 O O . MET A 1 91 ? 13.140 0.774 -24.861 1.00 88.62 91 MET A O 1
ATOM 723 N N . LEU A 1 92 ? 12.422 -1.167 -23.990 1.00 88.12 92 LEU A N 1
ATOM 724 C CA . LEU A 1 92 ? 12.420 -1.889 -25.267 1.00 88.12 92 LEU A CA 1
ATOM 725 C C . LEU A 1 92 ? 11.399 -1.292 -26.254 1.00 88.12 92 LEU A C 1
ATOM 727 O O . LEU A 1 92 ? 11.752 -1.044 -27.407 1.00 88.12 92 LEU A O 1
ATOM 731 N N . ARG A 1 93 ? 10.171 -0.996 -25.794 1.00 84.38 93 ARG A N 1
ATOM 732 C CA . ARG A 1 93 ? 9.135 -0.318 -26.600 1.00 84.38 93 ARG A CA 1
ATOM 733 C C . ARG A 1 93 ? 9.603 1.061 -27.058 1.00 84.38 93 ARG A C 1
ATOM 735 O O . ARG A 1 93 ? 9.445 1.398 -28.227 1.00 84.38 93 ARG A O 1
ATOM 742 N N . PHE A 1 94 ? 10.219 1.836 -26.164 1.00 86.06 94 PHE A N 1
ATOM 743 C CA . PHE A 1 94 ? 10.761 3.155 -26.493 1.00 86.06 94 PHE A CA 1
ATOM 744 C C . PHE A 1 94 ? 11.885 3.087 -27.540 1.00 86.06 94 PHE A C 1
ATOM 746 O O . PHE A 1 94 ? 11.959 3.936 -28.423 1.00 86.06 94 PHE A O 1
ATOM 753 N N . ALA A 1 95 ? 12.715 2.041 -27.502 1.00 89.75 95 ALA A N 1
ATOM 754 C CA . ALA A 1 95 ? 13.739 1.767 -28.512 1.00 89.75 95 ALA A CA 1
ATOM 755 C C . ALA A 1 95 ? 13.174 1.247 -29.856 1.00 89.75 95 ALA A C 1
ATOM 757 O O . ALA A 1 95 ? 13.945 0.897 -30.749 1.00 89.75 95 ALA A O 1
ATOM 758 N N . GLY A 1 96 ? 11.846 1.180 -30.012 1.00 84.25 96 GLY A N 1
ATOM 759 C CA . GLY A 1 96 ? 11.175 0.730 -31.233 1.00 84.25 96 GLY A CA 1
ATOM 760 C C . GLY A 1 96 ? 11.089 -0.791 -31.387 1.00 84.25 96 GLY A C 1
ATOM 761 O O . GLY A 1 96 ? 10.706 -1.271 -32.453 1.00 84.25 96 GLY A O 1
ATOM 762 N N . MET A 1 97 ? 11.433 -1.564 -30.351 1.00 80.81 97 MET A N 1
ATOM 763 C CA . MET A 1 97 ? 11.255 -3.017 -30.356 1.00 80.81 97 MET A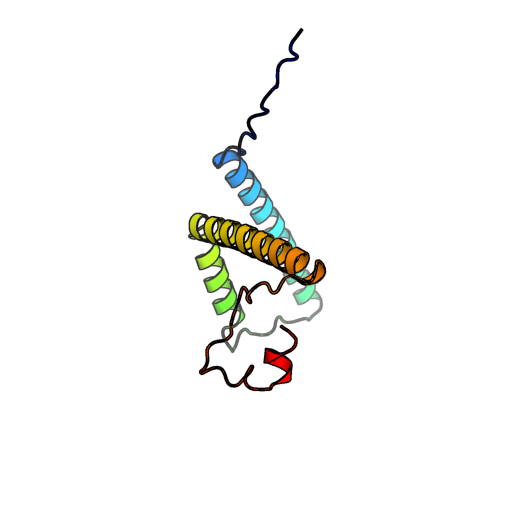 CA 1
ATOM 764 C C . MET A 1 97 ? 9.831 -3.381 -29.925 1.00 80.81 97 MET A C 1
ATOM 766 O O . MET A 1 97 ? 9.327 -2.888 -28.916 1.00 80.81 97 MET A O 1
ATOM 770 N N . ASN A 1 98 ? 9.194 -4.298 -30.659 1.00 70.19 98 ASN A N 1
ATOM 771 C CA . ASN A 1 98 ? 7.908 -4.878 -30.268 1.00 70.19 98 ASN A CA 1
ATOM 772 C C . ASN A 1 98 ? 8.099 -5.800 -29.054 1.00 70.19 98 ASN A C 1
ATOM 774 O O . ASN A 1 98 ? 8.348 -6.996 -29.200 1.00 70.19 98 ASN A O 1
ATOM 778 N N . ALA A 1 99 ? 8.007 -5.237 -27.849 1.00 70.69 99 ALA A N 1
ATOM 779 C CA . ALA A 1 99 ? 7.958 -6.006 -26.613 1.00 70.69 99 ALA A CA 1
ATOM 780 C C . ALA A 1 99 ? 6.509 -6.419 -26.313 1.00 70.69 99 ALA A C 1
ATOM 782 O O . ALA A 1 99 ? 5.600 -5.590 -26.373 1.00 70.69 99 ALA A O 1
ATOM 783 N N . ALA A 1 100 ? 6.298 -7.698 -25.993 1.00 71.12 100 ALA A N 1
ATOM 784 C CA . ALA A 1 100 ? 4.981 -8.216 -25.636 1.00 71.12 100 ALA A CA 1
ATOM 785 C C . ALA A 1 100 ? 4.456 -7.578 -24.328 1.00 71.12 100 ALA A C 1
ATOM 787 O O . ALA A 1 100 ? 5.266 -7.290 -23.437 1.00 71.12 100 ALA A O 1
ATOM 788 N N . PRO A 1 101 ? 3.129 -7.387 -24.184 1.00 72.69 101 PRO A N 1
ATOM 789 C CA . PRO A 1 101 ? 2.526 -6.874 -22.958 1.00 72.69 101 PRO A CA 1
ATOM 790 C C . PRO A 1 101 ? 2.838 -7.771 -21.757 1.00 72.69 101 PRO A C 1
ATOM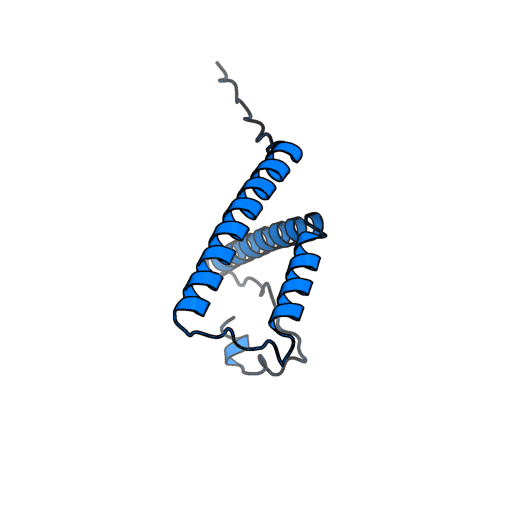 792 O O . PRO A 1 101 ? 2.778 -8.996 -21.843 1.00 72.69 101 PRO A O 1
ATOM 795 N N . ILE A 1 102 ? 3.153 -7.148 -20.626 1.00 74.81 102 ILE A N 1
ATOM 796 C CA . ILE A 1 102 ? 3.556 -7.833 -19.382 1.00 74.81 102 ILE A CA 1
ATOM 797 C C . ILE A 1 102 ? 2.343 -8.340 -18.619 1.00 74.81 102 ILE A C 1
ATOM 799 O O . ILE A 1 102 ? 2.390 -9.378 -17.968 1.00 74.81 102 ILE A O 1
ATOM 803 N N . ALA A 1 103 ? 1.244 -7.602 -18.723 1.00 78.69 103 ALA A N 1
ATOM 804 C CA . ALA A 1 103 ? -0.043 -7.963 -18.181 1.00 78.69 103 ALA A CA 1
ATOM 805 C C . ALA A 1 103 ? -1.057 -7.888 -19.318 1.00 78.69 103 ALA A C 1
ATOM 807 O O . ALA A 1 103 ? -1.125 -6.887 -20.028 1.00 78.69 103 ALA A O 1
ATOM 808 N N . THR A 1 104 ? -1.835 -8.954 -19.485 1.00 78.94 104 THR A N 1
ATOM 809 C CA . THR A 1 104 ? -2.995 -8.954 -20.378 1.00 78.94 104 THR A CA 1
ATOM 810 C C . THR A 1 104 ? -4.249 -9.147 -19.533 1.00 78.94 104 THR A C 1
ATOM 812 O O . THR A 1 104 ? -4.253 -10.007 -18.645 1.00 78.94 104 THR A O 1
ATOM 815 N N . PRO A 1 105 ? -5.296 -8.332 -19.739 1.00 79.69 105 PRO A N 1
ATOM 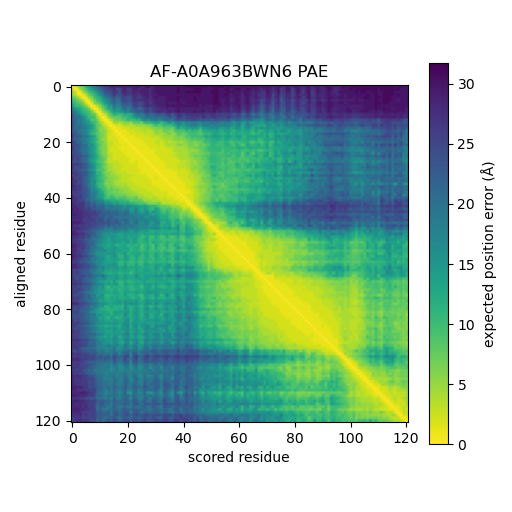816 C CA . PRO A 1 105 ? -6.548 -8.503 -19.023 1.00 79.69 105 PRO A CA 1
ATOM 817 C C . PRO A 1 105 ? -7.184 -9.848 -19.383 1.00 79.69 105 PRO A C 1
ATOM 819 O O . PRO A 1 105 ? -7.003 -10.376 -20.485 1.00 79.69 105 PRO A O 1
ATOM 822 N N . ASP A 1 106 ? -7.949 -10.407 -18.448 1.00 82.06 106 ASP A N 1
ATOM 823 C CA . ASP A 1 106 ? -8.704 -11.630 -18.702 1.00 82.06 106 ASP A CA 1
ATOM 824 C C . ASP A 1 106 ? -9.707 -11.388 -19.842 1.00 82.06 106 ASP A C 1
ATOM 826 O O . ASP A 1 106 ? -10.394 -10.365 -19.881 1.00 82.06 106 ASP A O 1
ATOM 830 N N . LYS A 1 107 ? -9.829 -12.346 -20.767 1.00 77.56 107 LYS A N 1
ATOM 831 C CA . LYS A 1 107 ? -10.742 -12.249 -21.921 1.00 77.56 107 LYS A CA 1
ATOM 832 C C . LYS A 1 107 ? -12.207 -12.091 -21.508 1.00 77.56 107 LYS A C 1
ATOM 834 O O . LYS A 1 107 ? -13.025 -11.632 -22.303 1.00 77.56 107 LYS A O 1
ATOM 839 N N . SER A 1 108 ? -12.550 -12.509 -20.292 1.00 84.75 108 SER A N 1
ATOM 840 C CA . SER A 1 108 ? -13.893 -12.381 -19.729 1.00 84.75 108 SER A CA 1
ATOM 841 C C . SER A 1 108 ? -14.166 -11.011 -19.091 1.00 84.75 108 SER A C 1
ATOM 843 O O . SER A 1 108 ? -15.325 -10.687 -18.808 1.00 84.75 108 SER A O 1
ATOM 845 N N . ASP A 1 109 ? -13.136 -10.179 -18.907 1.00 86.50 109 ASP A N 1
ATOM 846 C CA . ASP A 1 109 ? -13.250 -8.878 -18.260 1.00 86.50 109 ASP A CA 1
ATOM 847 C C . ASP A 1 109 ? -13.757 -7.805 -19.231 1.00 86.50 109 ASP A C 1
ATOM 849 O O . ASP A 1 109 ? -13.025 -7.215 -20.028 1.00 86.50 109 ASP A O 1
ATOM 853 N N . LYS A 1 110 ? -15.055 -7.507 -19.127 1.00 85.38 110 LYS A N 1
ATOM 854 C CA . LYS A 1 110 ? -15.720 -6.496 -19.958 1.00 85.38 110 LYS A CA 1
ATOM 855 C C . LYS A 1 110 ? -15.144 -5.086 -19.781 1.00 85.38 110 LYS A C 1
ATOM 857 O O . LYS A 1 110 ? -15.389 -4.255 -20.651 1.00 85.38 110 LYS A O 1
ATOM 862 N N . ARG A 1 111 ? -14.400 -4.808 -18.698 1.00 83.62 111 ARG A N 1
ATOM 863 C CA . ARG A 1 111 ? -13.789 -3.490 -18.443 1.00 83.62 111 ARG A CA 1
ATOM 864 C C . ARG A 1 111 ? -12.726 -3.126 -19.481 1.00 83.62 111 ARG A C 1
ATOM 866 O O . ARG A 1 111 ? -12.537 -1.945 -19.734 1.00 83.62 111 ARG A O 1
ATOM 873 N N . PHE A 1 112 ? -12.100 -4.122 -20.110 1.00 82.12 112 PHE A N 1
ATOM 874 C CA . PHE A 1 112 ? -10.991 -3.945 -21.056 1.00 82.12 112 PHE A CA 1
ATOM 875 C C . PHE A 1 112 ? -11.349 -4.373 -22.486 1.00 82.12 112 PHE A C 1
ATOM 877 O O . PHE A 1 112 ? -10.476 -4.680 -23.293 1.00 82.12 112 PHE A O 1
ATOM 884 N N . LYS A 1 113 ? -12.649 -4.444 -22.806 1.00 81.25 113 LYS A N 1
ATOM 885 C CA . LYS A 1 113 ? -13.112 -4.898 -24.125 1.00 81.25 113 LYS A CA 1
ATOM 886 C C . LYS A 1 113 ? -12.950 -3.834 -25.217 1.00 81.25 113 LYS A C 1
ATOM 888 O O . LYS A 1 113 ? -12.883 -4.197 -26.387 1.00 81.25 113 LYS A O 1
ATOM 893 N N . ASP A 1 114 ? -12.936 -2.557 -24.841 1.00 84.81 114 ASP A N 1
ATOM 894 C CA . ASP A 1 114 ? -12.781 -1.446 -25.785 1.00 84.81 114 ASP A CA 1
ATOM 895 C C . ASP A 1 114 ? -11.417 -1.504 -26.492 1.00 84.81 114 ASP A C 1
ATOM 897 O O . ASP A 1 114 ? -10.414 -1.861 -25.872 1.00 84.81 114 ASP A O 1
ATOM 901 N N . GLU A 1 115 ? -11.379 -1.152 -27.778 1.00 77.31 115 GLU A N 1
ATOM 902 C CA . GLU A 1 115 ? -10.150 -1.158 -28.583 1.00 77.31 115 GLU A CA 1
ATOM 903 C C . GLU A 1 115 ? -9.086 -0.217 -28.008 1.00 77.31 115 GLU A C 1
ATOM 905 O O . GLU A 1 115 ? -7.905 -0.564 -28.013 1.00 77.31 115 GLU A O 1
ATOM 910 N N . GLN A 1 116 ? -9.482 0.904 -27.391 1.00 77.75 116 GLN A N 1
ATOM 911 C CA . GLN A 1 116 ? -8.524 1.829 -26.773 1.00 77.75 116 GLN A CA 1
ATOM 912 C C . GLN A 1 116 ? -7.729 1.186 -25.627 1.00 77.75 116 GLN A C 1
ATOM 914 O O . GLN A 1 116 ? -6.590 1.577 -25.373 1.00 77.75 116 GLN A O 1
ATOM 919 N N . TRP A 1 117 ? -8.292 0.177 -24.952 1.00 75.56 117 TRP A N 1
ATOM 920 C CA . TRP A 1 117 ? -7.568 -0.586 -23.932 1.00 75.56 117 TRP A CA 1
ATOM 921 C C . TRP A 1 117 ? -6.550 -1.561 -24.528 1.00 75.56 117 TRP A C 1
ATOM 923 O O . TRP A 1 117 ? -5.602 -1.913 -23.836 1.00 75.56 117 TRP A O 1
ATOM 933 N N . GLN A 1 118 ? -6.732 -1.993 -25.778 1.00 71.88 118 GLN A N 1
ATOM 934 C CA . GLN A 1 118 ? -5.852 -2.959 -26.445 1.00 71.88 118 GLN A CA 1
ATOM 935 C C . GLN A 1 118 ? -4.724 -2.285 -27.233 1.00 71.88 118 GLN A C 1
ATOM 937 O O . GLN A 1 118 ? -3.646 -2.856 -27.369 1.00 71.88 118 GLN A O 1
ATOM 942 N N . GLU A 1 119 ? -4.960 -1.081 -27.758 1.00 70.19 119 GLU A N 1
ATOM 943 C CA . GLU A 1 119 ? -3.987 -0.375 -28.600 1.00 70.19 119 GLU A CA 1
ATOM 944 C C . GLU A 1 119 ? -2.964 0.449 -27.802 1.00 70.19 119 GLU A C 1
ATOM 946 O O . GLU A 1 119 ? -1.868 0.729 -28.297 1.00 70.19 119 GLU A O 1
ATOM 951 N N . HIS A 1 120 ? -3.297 0.851 -26.571 1.00 66.50 120 HIS A N 1
ATOM 952 C CA . HIS A 1 120 ? -2.503 1.826 -25.812 1.00 66.50 120 HIS A CA 1
ATOM 953 C C . HIS A 1 120 ? -1.853 1.301 -24.528 1.00 66.50 120 HIS A C 1
ATOM 955 O O . HIS A 1 120 ? -1.012 2.005 -23.963 1.00 66.50 120 HIS A O 1
ATOM 961 N N . PHE A 1 121 ? -2.173 0.083 -24.093 1.00 60.94 121 PHE A N 1
ATOM 962 C CA . PHE A 1 121 ? -1.603 -0.541 -22.897 1.00 60.94 121 PHE A CA 1
ATOM 963 C C . PHE A 1 121 ? -0.913 -1.851 -23.278 1.00 60.94 121 PHE A C 1
ATOM 965 O O . PHE A 1 121 ? 0.323 -1.931 -23.054 1.00 60.94 121 PHE A O 1
#

Secondary structure (DSSP, 8-state):
-PPP-------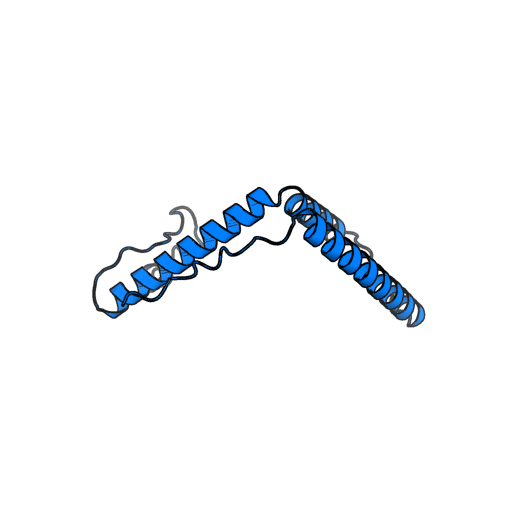PPPHHHHHHHHHHHHHHHHHHHHHHHHHHHHTT-PPPP-TT-HHHHHHHHHHHHHH-HHHHHHHHHHHHHHHHHHHHHHHHHHTT--PPPS----TT-GGG-SHHHHH--

Radius of gyration: 24.14 Å; Cα contacts (8 Å, |Δi|>4): 23; chains: 1; bounding box: 71×33×55 Å

Sequence (121 aa):
MAAPTETDNADLPDPTELAKTYAEVAQRASHLISDHVQRQIKRGITPPQDELGIAQAFMDMMAKLLSNPYRLAQAQMNLVWDYFSLWQQSMLRFAGMNAAPIATPDKSDKRFKDEQWQEHF

pLDDT: mean 79.21, std 13.19, range [36.44, 94.0]

Solvent-accessible surface area (backbone atoms only — not comparable to full-atom values): 7501 Å² total; per-residue (Å²): 136,84,80,83,81,78,76,76,71,81,72,72,75,54,70,67,59,52,50,50,52,53,50,54,51,50,53,53,49,51,51,54,51,52,55,50,50,53,52,38,48,76,71,70,48,75,78,79,77,65,85,83,43,59,64,57,53,50,50,53,51,50,51,58,50,65,73,37,56,64,62,50,51,51,52,52,53,50,51,53,52,53,49,52,49,53,51,52,43,49,52,38,42,74,73,70,42,92,56,79,74,92,75,77,81,59,93,84,45,74,90,59,65,52,63,72,54,68,77,74,102

Mean predicted aligned error: 13.93 Å

Foldseek 3Di:
DDDDPPPPPPPDPDPVVVVVVVVVVVVVVVVVVVVVVVVCVVVVNDDDDPPVCPVVVVVVVVCVCVVCVPVVVVVVVVVVVLVVVVVVQVVCVVVVHPDDDPDDDDPPDPVQPDVCSVPPD